Protein AF-A0A3M0J0F2-F1 (afdb_monomer_lite)

Organism: NCBI:txid333673

Sequence (127 aa):
MGRHDWYEEYPTSPSSFVLNGFMYSLMGLYDLKETAGEELGREARRLYERGMASLKAMLPLFDTGSGSVYDLRHFTLGTAPNLARWDYHTTHINQLQLLGSVDEAPVFKEFVKRWKSYLKGGRAKHN

Radius of gyration: 15.08 Å; chains: 1; bounding box: 41×34×41 Å

pLDDT: mean 96.89, std 5.95, range [44.53, 98.88]

Secondary structure (DSSP, 8-state):
--SS----SS--SS----HHHHHHHHHHHHHHHHHSHHHHTHHHHHHHHHHHHHHHHHGGGGB-SSSBBS-SHHHHHS----BPPHHHHHHHHHHHHHHHHH---HHHHHHHHHHHHHTTT--PPP-

InterPro domains:
  IPR010598 D-glucuronyl C5-epimerase, C-terminal [PF06662] (4-117)
  IPR039721 D-glucuronyl C5-epimerase [PTHR13174] (1-127)

Structure (mmCIF, N/CA/C/O backbone):
data_AF-A0A3M0J0F2-F1
#
_entry.id   AF-A0A3M0J0F2-F1
#
loop_
_atom_site.group_PDB
_atom_site.id
_atom_site.type_symbol
_atom_site.label_atom_id
_atom_site.label_alt_id
_atom_site.label_comp_id
_atom_site.label_asym_id
_atom_site.label_entity_id
_atom_site.label_seq_id
_atom_site.pdbx_PDB_ins_code
_atom_site.Cartn_x
_atom_site.Cartn_y
_atom_site.Cartn_z
_atom_site.occupancy
_atom_site.B_iso_or_equiv
_atom_site.auth_seq_id
_atom_site.auth_comp_id
_atom_site.auth_asym_id
_atom_site.auth_atom_id
_atom_site.pdbx_PDB_model_num
ATOM 1 N N . MET A 1 1 ? 12.428 -13.033 8.640 1.00 44.53 1 MET A N 1
ATOM 2 C CA . MET A 1 1 ? 11.111 -12.368 8.533 1.00 44.53 1 MET A CA 1
ATOM 3 C C . MET A 1 1 ? 10.433 -12.486 9.888 1.00 44.53 1 MET A C 1
ATOM 5 O O . MET A 1 1 ? 10.333 -13.596 10.380 1.00 44.53 1 MET A O 1
ATOM 9 N N . GLY A 1 2 ? 10.106 -11.372 10.543 1.00 61.56 2 GLY A N 1
ATOM 10 C CA . GLY A 1 2 ? 9.554 -11.385 11.913 1.00 61.56 2 GLY A CA 1
ATOM 11 C C . GLY A 1 2 ? 9.435 -10.009 12.577 1.00 61.56 2 GLY A C 1
ATOM 12 O O . GLY A 1 2 ? 9.344 -9.928 13.795 1.00 61.56 2 GLY A O 1
ATOM 13 N N . ARG A 1 3 ? 9.508 -8.921 11.795 1.00 86.19 3 ARG A N 1
ATOM 14 C CA . ARG A 1 3 ? 9.528 -7.537 12.305 1.00 86.19 3 ARG A CA 1
ATOM 15 C C . ARG A 1 3 ? 8.342 -6.688 11.831 1.00 86.19 3 ARG A C 1
ATOM 17 O O . ARG A 1 3 ? 8.040 -5.686 12.467 1.00 86.19 3 ARG A O 1
ATOM 24 N N . HIS A 1 4 ? 7.691 -7.084 10.739 1.00 95.31 4 HIS A N 1
ATOM 25 C CA . HIS A 1 4 ? 6.588 -6.358 10.114 1.00 95.31 4 HIS A CA 1
ATOM 26 C C . HIS A 1 4 ? 5.418 -7.318 9.918 1.00 95.31 4 HIS A C 1
ATOM 28 O O . HIS A 1 4 ? 5.603 -8.390 9.338 1.00 95.31 4 HIS A O 1
ATOM 34 N N . ASP A 1 5 ? 4.253 -6.945 10.437 1.00 97.50 5 ASP A N 1
ATOM 35 C CA . ASP A 1 5 ? 3.021 -7.709 10.273 1.00 97.50 5 ASP A CA 1
ATOM 36 C C . ASP A 1 5 ? 2.444 -7.447 8.882 1.00 97.50 5 ASP A C 1
ATOM 38 O O . ASP A 1 5 ? 2.484 -6.320 8.384 1.00 97.50 5 ASP A O 1
ATOM 42 N N . TRP A 1 6 ? 1.870 -8.479 8.270 1.00 98.38 6 TRP A N 1
ATOM 43 C CA . TRP A 1 6 ? 1.269 -8.379 6.947 1.00 98.38 6 TRP A CA 1
ATOM 44 C C . TRP A 1 6 ? -0.042 -9.158 6.885 1.00 98.38 6 TRP A C 1
ATOM 46 O O . TRP A 1 6 ? -0.136 -10.266 7.415 1.00 98.38 6 TRP A O 1
ATOM 56 N N . TYR A 1 7 ? -1.045 -8.581 6.228 1.00 98.38 7 TYR A N 1
ATOM 57 C CA . TYR A 1 7 ? -2.356 -9.193 6.015 1.00 98.38 7 TYR A CA 1
ATOM 58 C C . TYR A 1 7 ? -2.415 -9.677 4.568 1.00 98.38 7 TYR A C 1
ATOM 60 O O . TYR A 1 7 ? -2.504 -8.882 3.634 1.00 98.38 7 TYR A O 1
ATOM 68 N N . GLU A 1 8 ? -2.243 -10.983 4.388 1.00 98.31 8 GLU A N 1
ATOM 69 C CA . GLU A 1 8 ? -2.070 -11.602 3.075 1.00 98.31 8 GLU A CA 1
ATOM 70 C C . GLU A 1 8 ? -3.380 -11.631 2.279 1.00 98.31 8 GLU A C 1
ATOM 72 O O . GLU A 1 8 ? -4.388 -12.148 2.754 1.00 98.31 8 GLU A O 1
ATOM 77 N N . GLU A 1 9 ? -3.335 -11.146 1.034 1.00 98.25 9 GLU A N 1
ATOM 78 C CA . GLU A 1 9 ? -4.402 -11.376 0.046 1.00 98.25 9 GLU A CA 1
ATOM 79 C C . GLU A 1 9 ? -4.517 -12.874 -0.270 1.00 98.25 9 GLU A C 1
ATOM 81 O O . GLU A 1 9 ? -5.609 -13.435 -0.321 1.00 98.25 9 GLU A O 1
ATOM 86 N N . TYR A 1 10 ? -3.361 -13.531 -0.408 1.00 97.44 10 TYR A N 1
ATOM 87 C CA . TYR A 1 10 ? -3.241 -14.971 -0.588 1.00 97.44 10 TYR A CA 1
ATOM 88 C C . TYR A 1 10 ? -2.335 -15.522 0.520 1.00 97.44 10 TYR A C 1
ATOM 90 O O . TYR A 1 10 ? -1.123 -15.294 0.469 1.00 97.44 10 TYR A O 1
ATOM 98 N N . PRO A 1 11 ? -2.874 -16.237 1.528 1.00 96.38 11 PRO A N 1
ATOM 99 C CA . PRO A 1 11 ? -2.092 -16.779 2.642 1.00 96.38 11 PRO A CA 1
ATOM 100 C C . PRO A 1 11 ? -1.274 -18.010 2.205 1.00 96.38 11 PRO A C 1
ATOM 102 O O . PRO A 1 11 ? -1.518 -19.137 2.633 1.00 96.38 11 PRO A O 1
ATOM 105 N N . THR A 1 12 ? -0.321 -17.806 1.293 1.00 95.94 12 THR A N 1
ATOM 106 C CA . THR A 1 12 ? 0.525 -18.849 0.702 1.00 95.94 12 THR A CA 1
ATOM 107 C C . THR A 1 12 ? 1.670 -19.261 1.625 1.00 95.94 12 THR A C 1
ATOM 109 O O . THR A 1 12 ? 2.023 -18.569 2.578 1.00 95.94 12 THR A O 1
ATOM 112 N N . SER A 1 13 ? 2.297 -20.397 1.314 1.00 94.50 13 SER A N 1
ATOM 113 C CA . SER A 1 13 ? 3.540 -20.849 1.945 1.00 94.50 13 SER A CA 1
AT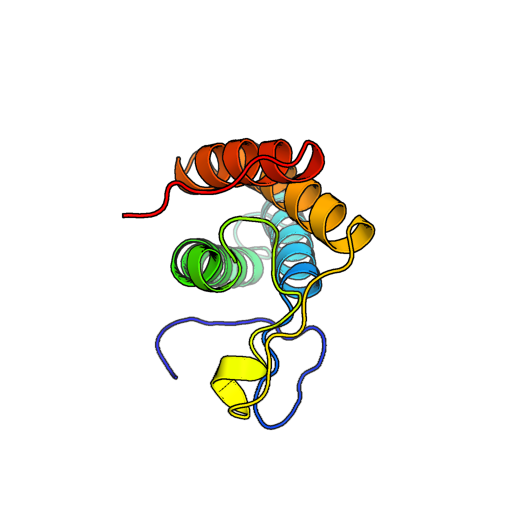OM 114 C C . SER A 1 13 ? 4.604 -21.116 0.869 1.00 94.50 13 SER A C 1
ATOM 116 O O . SER A 1 13 ? 4.420 -22.044 0.081 1.00 94.50 13 SER A O 1
ATOM 118 N N . PRO A 1 14 ? 5.702 -20.333 0.809 1.00 94.38 14 PRO A N 1
ATOM 119 C CA . PRO A 1 14 ? 6.002 -19.164 1.645 1.00 94.38 14 PRO A CA 1
ATOM 120 C C . PRO A 1 14 ? 5.078 -17.965 1.354 1.00 94.38 14 PRO A C 1
ATOM 122 O O . PRO A 1 14 ? 4.371 -17.940 0.345 1.00 94.38 14 PRO A O 1
ATOM 125 N N . SER A 1 15 ? 5.096 -16.977 2.253 1.00 95.50 15 SER A N 1
ATOM 126 C CA . SER A 1 15 ? 4.340 -15.721 2.149 1.00 95.50 15 SER A CA 1
ATOM 127 C C . SER A 1 15 ? 4.557 -15.001 0.813 1.00 95.50 15 SER A C 1
ATOM 129 O O . SER A 1 15 ? 5.659 -15.025 0.254 1.00 95.50 15 SER A O 1
ATOM 131 N N . SER A 1 16 ? 3.503 -14.357 0.308 1.00 95.75 16 SER A N 1
ATOM 132 C CA . SER A 1 16 ? 3.496 -13.709 -1.011 1.00 95.75 16 SER A CA 1
ATOM 133 C C . SER A 1 16 ? 3.699 -12.197 -0.925 1.00 95.75 16 SER A C 1
ATOM 135 O O . SER A 1 16 ? 4.406 -11.627 -1.760 1.00 95.75 16 SER A O 1
ATOM 137 N N . PHE A 1 17 ? 3.151 -11.560 0.114 1.00 98.06 17 PHE A N 1
ATOM 138 C CA . PHE A 1 17 ? 3.199 -10.117 0.340 1.00 98.06 17 PHE A CA 1
ATOM 139 C C . PHE A 1 17 ? 2.616 -9.293 -0.818 1.00 98.06 17 PHE A C 1
ATOM 141 O O . PHE A 1 17 ? 3.246 -8.348 -1.298 1.00 98.06 17 PHE A O 1
ATOM 148 N N . VAL A 1 18 ? 1.417 -9.644 -1.294 1.00 98.75 18 VAL A N 1
ATOM 149 C CA . VAL A 1 18 ? 0.730 -8.844 -2.324 1.00 98.75 18 VAL A CA 1
ATOM 150 C C . VAL A 1 18 ? 0.368 -7.457 -1.780 1.00 98.75 18 VAL A C 1
ATOM 152 O O . VAL A 1 18 ? -0.305 -7.338 -0.754 1.00 98.75 18 VAL A O 1
ATOM 155 N N . LEU A 1 19 ? 0.799 -6.399 -2.479 1.00 98.81 19 LEU A N 1
ATOM 156 C CA . LEU A 1 19 ? 0.691 -5.017 -1.995 1.00 98.81 19 LEU A CA 1
ATOM 157 C C . LEU A 1 19 ? -0.743 -4.478 -2.001 1.00 98.81 19 LEU A C 1
ATOM 159 O O . LEU A 1 19 ? -1.189 -3.875 -1.024 1.00 98.81 19 LEU A O 1
ATOM 163 N N . ASN A 1 20 ? -1.451 -4.665 -3.115 1.00 98.81 20 ASN A N 1
ATOM 164 C CA . ASN A 1 20 ? -2.768 -4.063 -3.311 1.00 98.81 20 ASN A CA 1
ATOM 165 C C . ASN A 1 20 ? -3.808 -4.600 -2.303 1.00 98.81 20 ASN A C 1
ATOM 167 O O . ASN A 1 20 ? -4.500 -3.800 -1.672 1.00 98.81 20 ASN A O 1
ATOM 171 N N . GLY A 1 21 ? -3.872 -5.921 -2.086 1.00 98.75 21 GLY A N 1
ATOM 172 C CA . GLY A 1 21 ? -4.776 -6.525 -1.109 1.00 98.75 21 GLY A CA 1
ATOM 173 C C . GLY A 1 21 ? -4.438 -6.132 0.326 1.00 98.75 21 GLY A C 1
ATOM 174 O O . GLY A 1 21 ? -5.342 -5.840 1.110 1.00 98.75 21 GLY A O 1
ATOM 175 N N . PHE A 1 22 ? -3.148 -5.998 0.654 1.00 98.88 22 PHE A N 1
ATOM 176 C CA . PHE A 1 22 ? -2.738 -5.488 1.960 1.00 98.88 22 PHE A CA 1
ATOM 177 C C . PHE A 1 22 ? -3.264 -4.071 2.202 1.00 98.88 22 PHE A C 1
ATOM 179 O O . PHE A 1 22 ? -3.901 -3.829 3.223 1.00 98.88 22 PHE A O 1
ATOM 186 N N . MET A 1 23 ? -3.101 -3.146 1.251 1.00 98.88 23 MET A N 1
ATOM 187 C CA . MET A 1 23 ? -3.632 -1.786 1.403 1.00 98.88 23 MET A CA 1
ATOM 188 C C . MET A 1 23 ? -5.164 -1.751 1.506 1.00 98.88 23 MET A C 1
ATOM 190 O O . MET A 1 23 ? -5.684 -0.984 2.314 1.00 98.88 23 MET A O 1
ATOM 194 N N . TYR A 1 24 ? -5.891 -2.604 0.774 1.00 98.88 24 TYR A N 1
ATOM 195 C CA . TYR A 1 24 ? -7.344 -2.726 0.952 1.00 98.88 24 TYR A CA 1
ATOM 196 C C . TYR A 1 24 ? -7.729 -3.215 2.352 1.00 98.88 24 TYR A C 1
ATOM 198 O O . TYR A 1 24 ? -8.663 -2.680 2.948 1.00 98.88 24 TYR A O 1
ATOM 206 N N . SER A 1 25 ? -6.992 -4.175 2.917 1.00 98.88 25 SER A N 1
ATOM 207 C CA . SER A 1 25 ? -7.242 -4.630 4.290 1.00 98.88 25 SER A CA 1
ATOM 208 C C . SER A 1 25 ? -7.057 -3.501 5.315 1.00 98.88 25 SER A C 1
ATOM 210 O O . SER A 1 25 ? -7.850 -3.383 6.248 1.00 98.88 25 SER A O 1
ATOM 212 N N . LEU A 1 26 ? -6.074 -2.613 5.107 1.00 98.88 26 LEU A N 1
ATOM 213 C CA . LEU A 1 26 ? -5.858 -1.447 5.968 1.00 98.88 26 LEU A CA 1
ATOM 214 C C . LEU A 1 26 ? -7.001 -0.439 5.858 1.00 98.88 26 LEU A C 1
ATOM 216 O O . LEU A 1 26 ? -7.400 0.117 6.875 1.00 98.88 26 LEU A O 1
ATOM 220 N N . MET A 1 27 ? -7.556 -0.231 4.663 1.00 98.75 27 MET A N 1
ATOM 221 C CA . MET A 1 27 ? -8.731 0.632 4.484 1.00 98.75 27 MET A CA 1
ATOM 222 C C . MET A 1 27 ? -9.942 0.085 5.242 1.00 98.75 27 MET A C 1
ATOM 224 O O . MET A 1 27 ? -10.569 0.823 5.991 1.00 98.75 27 MET A O 1
ATOM 228 N N . GLY A 1 28 ? -10.213 -1.221 5.151 1.00 98.75 28 GLY A N 1
ATOM 229 C CA . GLY A 1 28 ? -11.296 -1.837 5.923 1.00 98.75 28 GLY A CA 1
ATOM 230 C C . GLY A 1 28 ? -11.092 -1.722 7.441 1.00 98.75 28 GLY A C 1
ATOM 231 O O . GLY A 1 28 ? -12.034 -1.440 8.180 1.00 98.75 28 GLY A O 1
ATOM 232 N N . LEU A 1 29 ? -9.852 -1.886 7.919 1.00 98.81 29 LEU A N 1
ATOM 233 C CA . LEU A 1 29 ? -9.514 -1.679 9.332 1.00 98.81 29 LEU A CA 1
ATOM 234 C C . LEU A 1 29 ? -9.661 -0.211 9.757 1.00 98.81 29 LEU A C 1
ATOM 236 O O . LEU A 1 29 ? -10.073 0.050 10.887 1.00 98.81 29 LEU A O 1
ATOM 240 N N . TYR A 1 30 ? -9.340 0.736 8.872 1.00 98.69 30 TYR A N 1
ATOM 241 C CA . TYR A 1 30 ? -9.563 2.162 9.101 1.00 98.69 30 TYR A CA 1
ATOM 242 C C . TYR A 1 30 ? -11.056 2.468 9.244 1.00 98.69 30 TYR A C 1
ATOM 244 O O . TYR A 1 30 ? -11.466 3.029 10.256 1.00 98.69 30 TYR A O 1
ATOM 252 N N . ASP A 1 31 ? -11.885 2.023 8.302 1.00 98.75 31 ASP A N 1
ATOM 253 C CA . ASP A 1 31 ? -13.330 2.258 8.358 1.00 98.75 31 ASP A CA 1
ATOM 254 C C . ASP A 1 31 ? -13.933 1.695 9.654 1.00 98.75 31 ASP A C 1
ATOM 256 O O . ASP A 1 31 ? -14.705 2.366 10.346 1.00 98.75 31 ASP A O 1
ATOM 260 N N . LEU A 1 32 ? -13.521 0.483 10.041 1.00 98.75 32 LEU A N 1
ATOM 261 C CA . LEU A 1 32 ? -13.992 -0.157 11.265 1.00 98.75 32 LEU A CA 1
ATOM 262 C C . LEU A 1 32 ? -13.523 0.576 12.530 1.00 98.75 32 LEU A C 1
ATOM 264 O O . LEU A 1 32 ? -14.332 0.784 13.435 1.00 98.75 32 LEU A O 1
ATOM 268 N N . LYS A 1 33 ? -12.246 0.983 12.615 1.00 98.00 33 LYS A N 1
ATOM 269 C CA . LYS A 1 33 ? -11.721 1.665 13.814 1.00 98.00 33 LYS A CA 1
ATOM 270 C C . LYS A 1 33 ? -12.348 3.046 14.020 1.00 98.00 33 LYS A C 1
ATOM 272 O O . LYS A 1 33 ? -12.467 3.473 15.166 1.00 98.00 33 LYS A O 1
ATOM 277 N N . GLU A 1 34 ? -12.714 3.731 12.936 1.00 98.06 34 GLU A N 1
ATOM 278 C CA . GLU A 1 34 ? -13.364 5.046 12.987 1.00 98.06 34 GLU A CA 1
ATOM 279 C C . GLU A 1 34 ? -14.864 4.933 13.296 1.00 98.06 34 GLU A C 1
ATOM 281 O O . GLU A 1 34 ? -15.420 5.793 13.972 1.00 98.06 34 GLU A O 1
ATOM 286 N N . THR A 1 35 ? -15.522 3.852 12.862 1.00 98.44 35 THR A N 1
ATOM 287 C CA . THR A 1 35 ? -16.980 3.694 13.012 1.00 98.44 35 THR A CA 1
ATOM 288 C C . THR A 1 35 ? -17.387 3.026 14.327 1.00 98.44 35 THR A C 1
ATOM 290 O O . THR A 1 35 ? -18.410 3.376 14.913 1.00 98.44 35 THR A O 1
ATOM 293 N N . ALA A 1 36 ? -16.612 2.055 14.815 1.00 97.81 36 ALA A N 1
ATOM 294 C CA . ALA A 1 36 ? -17.005 1.214 15.951 1.00 97.81 36 ALA A CA 1
ATOM 295 C C . ALA A 1 36 ? -16.803 1.869 17.335 1.00 97.81 36 ALA A C 1
ATOM 297 O O . ALA A 1 36 ? -17.156 1.277 18.355 1.00 97.81 36 ALA A O 1
ATOM 298 N N . GLY A 1 37 ? -16.235 3.077 17.398 1.00 94.62 37 GLY A N 1
ATOM 299 C CA . GLY A 1 37 ? -15.877 3.735 18.656 1.00 94.62 37 GLY A CA 1
ATOM 300 C C . GLY A 1 37 ? -14.682 3.078 19.362 1.00 94.62 37 GLY A C 1
ATOM 301 O O . GLY A 1 37 ? -14.108 2.095 18.894 1.00 94.62 37 GLY A O 1
ATOM 302 N N . GLU A 1 38 ? -14.266 3.637 20.500 1.00 93.62 38 GLU A N 1
ATOM 303 C CA . GLU A 1 38 ? -12.986 3.265 21.124 1.00 93.62 38 GLU A CA 1
ATOM 304 C C . GLU A 1 38 ? -12.940 1.840 21.688 1.00 93.62 38 GLU A C 1
ATOM 306 O O . GLU A 1 38 ? -11.894 1.191 21.643 1.00 93.62 38 GLU A O 1
ATOM 311 N N . GLU A 1 39 ? -14.055 1.345 22.229 1.00 96.25 39 GLU A N 1
ATOM 312 C CA . GLU A 1 39 ? -14.099 0.030 22.867 1.00 96.25 39 GLU A CA 1
ATOM 313 C C . GLU A 1 39 ? -14.182 -1.099 21.835 1.00 96.25 39 GLU A C 1
ATOM 315 O O . GLU A 1 39 ? -13.292 -1.950 21.790 1.00 96.25 39 GLU A O 1
ATOM 320 N N . LEU A 1 40 ? -15.198 -1.072 20.965 1.00 97.69 40 LEU A N 1
ATOM 321 C CA . LEU A 1 40 ? -15.410 -2.111 19.951 1.00 97.69 40 LEU A CA 1
ATOM 322 C C . LEU A 1 40 ? -14.383 -2.021 18.810 1.00 97.69 40 LEU A C 1
ATOM 324 O O . LEU A 1 40 ? -13.984 -3.043 18.256 1.00 97.69 40 LEU A O 1
ATOM 328 N N . GLY A 1 41 ? -13.907 -0.815 18.484 1.00 98.25 41 GLY A N 1
ATOM 329 C CA . GLY A 1 41 ? -12.907 -0.574 17.440 1.00 98.25 41 GLY A CA 1
ATOM 330 C C . GLY A 1 41 ? -11.457 -0.810 17.871 1.00 98.25 41 GLY A C 1
ATOM 331 O O . GLY A 1 41 ? -10.549 -0.664 17.050 1.00 98.25 41 GLY A O 1
ATOM 332 N N . ARG A 1 42 ? -11.202 -1.175 19.137 1.00 98.38 42 ARG A N 1
ATOM 333 C CA . ARG A 1 42 ? -9.843 -1.293 19.697 1.00 98.38 42 ARG A CA 1
ATOM 334 C C . ARG A 1 42 ? -8.948 -2.242 18.904 1.00 98.38 42 ARG A C 1
ATOM 336 O O . ARG A 1 42 ? -7.796 -1.914 18.626 1.00 98.38 42 ARG A O 1
ATOM 343 N N . GLU A 1 43 ? -9.467 -3.411 18.539 1.00 98.62 43 GLU A N 1
ATOM 344 C CA . GLU A 1 43 ? -8.682 -4.405 17.803 1.00 98.62 43 GLU A CA 1
ATOM 345 C C . GLU A 1 43 ? -8.409 -3.951 16.363 1.00 98.62 43 GLU A C 1
ATOM 347 O O . GLU A 1 43 ? -7.280 -4.062 15.884 1.00 98.62 43 GLU A O 1
ATOM 352 N N . ALA A 1 44 ? -9.403 -3.344 15.705 1.00 98.69 44 ALA A N 1
ATOM 353 C CA . ALA A 1 44 ? -9.234 -2.761 14.377 1.00 98.69 44 ALA A CA 1
ATOM 354 C C . ALA A 1 44 ? -8.166 -1.658 14.381 1.00 98.69 44 ALA A C 1
ATOM 356 O O . ALA A 1 44 ? -7.296 -1.638 13.511 1.00 98.69 44 ALA A O 1
ATOM 357 N N . ARG A 1 45 ? -8.168 -0.795 15.408 1.00 98.69 45 ARG A N 1
ATOM 358 C CA . ARG A 1 45 ? -7.141 0.235 15.622 1.00 98.69 45 ARG A CA 1
ATOM 359 C C . ARG A 1 45 ? -5.749 -0.382 15.762 1.00 98.69 45 ARG A C 1
ATOM 361 O O . ARG A 1 45 ? -4.835 0.025 15.050 1.00 98.69 45 ARG A O 1
ATOM 368 N N . ARG A 1 46 ? -5.599 -1.399 16.617 1.00 98.62 46 ARG A N 1
ATOM 369 C CA . ARG A 1 46 ? -4.319 -2.088 16.854 1.00 98.62 46 ARG A CA 1
ATOM 370 C C . ARG A 1 46 ? -3.754 -2.712 15.577 1.00 98.62 46 ARG A C 1
ATOM 372 O O . ARG A 1 46 ? -2.559 -2.586 15.307 1.00 98.62 46 ARG A O 1
ATOM 379 N N . LEU A 1 47 ? -4.596 -3.399 14.805 1.00 98.81 47 LEU A N 1
ATOM 380 C CA . LEU A 1 47 ? -4.200 -4.002 13.533 1.00 98.81 47 LEU A CA 1
ATOM 381 C C . LEU A 1 47 ? -3.846 -2.917 12.511 1.00 98.81 47 LEU A C 1
ATOM 383 O O . LEU A 1 47 ? -2.757 -2.939 11.944 1.00 98.81 47 LEU A O 1
ATOM 387 N N . TYR A 1 48 ? -4.695 -1.903 12.348 1.00 98.75 48 TYR A N 1
ATOM 388 C CA . TYR A 1 48 ? -4.429 -0.790 11.441 1.00 98.75 48 TYR A CA 1
ATOM 389 C C . TYR A 1 48 ? -3.074 -0.126 11.716 1.00 98.75 48 TYR A C 1
ATOM 391 O O . TYR A 1 48 ? -2.277 0.050 10.800 1.00 98.75 48 TYR A O 1
ATOM 399 N N . GLU A 1 49 ? -2.770 0.196 12.975 1.00 98.44 49 GLU A N 1
ATOM 400 C CA . GLU A 1 49 ? -1.516 0.856 13.355 1.00 98.44 49 GLU A CA 1
ATOM 401 C C . GLU A 1 49 ? -0.283 -0.006 13.040 1.00 98.44 49 GLU A C 1
ATOM 403 O O . GLU A 1 49 ? 0.695 0.486 12.464 1.00 98.44 49 GLU A O 1
ATOM 408 N N . ARG A 1 50 ? -0.332 -1.310 13.348 1.00 98.50 50 ARG A N 1
ATOM 409 C CA . ARG A 1 50 ? 0.756 -2.255 13.037 1.00 98.50 50 ARG A CA 1
ATOM 410 C C . ARG A 1 50 ? 0.922 -2.461 11.532 1.00 98.50 50 ARG A C 1
ATOM 412 O O . ARG A 1 50 ? 2.050 -2.504 11.031 1.00 98.50 50 ARG A O 1
ATOM 419 N N . GLY A 1 51 ? -0.189 -2.551 10.811 1.00 98.62 51 GLY A N 1
ATOM 420 C CA . GLY A 1 51 ? -0.212 -2.679 9.363 1.00 98.62 51 GLY A CA 1
ATOM 421 C C . GLY A 1 51 ? 0.330 -1.433 8.660 1.00 98.62 51 GLY A C 1
ATOM 422 O O . GLY A 1 51 ? 1.204 -1.545 7.805 1.00 98.62 51 GLY A O 1
ATOM 423 N N . MET A 1 52 ? -0.076 -0.234 9.084 1.00 98.62 52 MET A N 1
ATOM 424 C CA . MET A 1 52 ? 0.441 1.034 8.557 1.00 98.62 52 MET A CA 1
ATOM 425 C C . MET A 1 52 ? 1.935 1.210 8.827 1.00 98.62 52 MET A C 1
ATOM 427 O O . MET A 1 52 ? 2.670 1.668 7.950 1.00 98.62 52 MET A O 1
ATOM 431 N N . ALA A 1 53 ? 2.419 0.834 10.014 1.00 98.44 53 ALA A N 1
ATOM 432 C CA . ALA A 1 53 ? 3.852 0.833 10.304 1.00 98.44 53 ALA A CA 1
ATOM 433 C C . ALA A 1 53 ? 4.625 -0.105 9.357 1.00 98.44 53 ALA A C 1
ATOM 435 O O . ALA A 1 53 ? 5.693 0.254 8.858 1.00 98.44 53 ALA A O 1
ATOM 436 N N . SER A 1 54 ? 4.058 -1.276 9.064 1.00 98.56 54 SER A N 1
ATOM 437 C CA . SER A 1 54 ? 4.638 -2.259 8.143 1.00 98.56 54 SER A CA 1
ATOM 438 C C . SER A 1 54 ? 4.617 -1.772 6.694 1.00 98.56 54 SER A C 1
ATOM 440 O O . SER A 1 54 ? 5.649 -1.834 6.028 1.00 98.56 54 SER A O 1
ATOM 442 N N . LEU A 1 55 ? 3.506 -1.183 6.236 1.00 98.69 55 LEU A N 1
ATOM 443 C CA . LEU A 1 55 ? 3.399 -0.569 4.911 1.00 98.69 55 LEU A CA 1
ATOM 444 C C . LEU A 1 55 ? 4.491 0.482 4.714 1.00 98.69 55 LEU A C 1
ATOM 446 O O . LEU A 1 55 ? 5.247 0.401 3.753 1.00 98.69 55 LEU A O 1
ATOM 450 N N . LYS A 1 56 ? 4.622 1.432 5.648 1.00 98.56 56 LYS A N 1
ATOM 451 C CA . LYS A 1 56 ? 5.608 2.521 5.564 1.00 98.56 56 LYS A CA 1
ATOM 452 C C . LYS A 1 56 ? 7.047 2.001 5.482 1.00 98.56 56 LYS A C 1
ATOM 454 O O . LYS A 1 56 ? 7.844 2.540 4.718 1.00 98.56 56 LYS A O 1
ATOM 459 N N . ALA A 1 57 ? 7.370 0.949 6.232 1.00 98.25 57 ALA A N 1
ATOM 460 C CA . ALA A 1 57 ? 8.700 0.345 6.226 1.00 98.25 57 ALA A CA 1
ATOM 461 C C . ALA A 1 57 ? 8.988 -0.473 4.956 1.00 98.25 57 ALA A C 1
ATOM 463 O O . ALA A 1 57 ? 10.117 -0.472 4.467 1.00 98.25 57 ALA A O 1
ATOM 464 N N . MET A 1 58 ? 7.984 -1.176 4.426 1.00 98.19 58 MET A N 1
ATOM 465 C CA . MET A 1 58 ? 8.157 -2.122 3.320 1.00 98.19 58 MET A CA 1
ATOM 466 C C . MET A 1 58 ? 7.891 -1.515 1.942 1.00 98.19 58 MET A C 1
ATOM 468 O O . MET A 1 58 ? 8.323 -2.092 0.949 1.00 98.19 58 MET A O 1
ATOM 472 N N . LEU A 1 59 ? 7.243 -0.348 1.854 1.00 98.25 59 LEU A N 1
ATOM 473 C CA . LEU A 1 59 ? 6.897 0.300 0.585 1.00 98.25 59 LEU A CA 1
ATOM 474 C C . LEU A 1 59 ? 8.074 0.450 -0.402 1.00 98.25 59 LEU A C 1
ATOM 476 O O . LEU A 1 59 ? 7.861 0.200 -1.590 1.00 98.25 59 LEU A O 1
ATOM 480 N N . PRO A 1 60 ? 9.315 0.780 0.027 1.00 98.31 60 PRO A N 1
ATOM 481 C CA . PRO A 1 60 ? 10.462 0.833 -0.882 1.00 98.31 60 PRO A CA 1
ATOM 482 C C . PRO A 1 60 ? 10.767 -0.487 -1.598 1.00 98.31 60 PRO A C 1
ATOM 484 O O . PRO A 1 60 ? 11.252 -0.453 -2.722 1.00 98.31 60 PRO A O 1
ATOM 487 N N . LEU A 1 61 ? 10.456 -1.638 -0.991 1.00 98.19 61 LEU A N 1
ATOM 488 C CA . LEU A 1 61 ? 10.687 -2.955 -1.599 1.00 98.19 61 LEU A CA 1
ATOM 489 C C . LEU A 1 61 ? 9.805 -3.192 -2.829 1.00 98.19 61 LEU A C 1
ATOM 491 O O . LEU A 1 61 ? 10.107 -4.060 -3.644 1.00 98.19 61 LEU A O 1
ATOM 495 N N . PHE A 1 62 ? 8.721 -2.424 -2.959 1.00 98.62 62 PHE A N 1
ATOM 496 C CA . PHE A 1 62 ? 7.798 -2.522 -4.079 1.00 98.62 62 PHE A CA 1
ATOM 497 C C . PHE A 1 62 ? 8.139 -1.579 -5.238 1.00 98.62 62 PHE A C 1
ATOM 499 O O . PHE A 1 62 ? 7.480 -1.637 -6.273 1.00 98.62 62 PHE A O 1
ATOM 506 N N . ASP A 1 63 ? 9.139 -0.709 -5.088 1.00 98.62 63 ASP A N 1
ATOM 507 C CA . ASP A 1 63 ? 9.524 0.294 -6.080 1.00 98.62 63 ASP A CA 1
ATOM 508 C C . ASP A 1 63 ? 10.694 -0.202 -6.941 1.00 98.62 63 ASP A C 1
ATOM 510 O O . ASP A 1 63 ? 11.767 -0.516 -6.431 1.00 98.62 63 ASP A O 1
ATOM 514 N N . THR A 1 64 ? 10.508 -0.254 -8.261 1.00 98.12 64 THR A N 1
ATOM 515 C CA . THR A 1 64 ? 11.561 -0.688 -9.202 1.00 98.12 64 THR A CA 1
ATOM 516 C C . THR A 1 64 ? 12.369 0.471 -9.783 1.00 98.12 64 THR A C 1
ATOM 518 O O . THR A 1 64 ? 13.206 0.276 -10.664 1.00 98.12 64 THR A O 1
ATOM 521 N N . GLY A 1 65 ? 12.074 1.706 -9.378 1.00 98.38 65 GLY A N 1
ATOM 522 C CA . GLY A 1 65 ? 12.623 2.919 -9.970 1.00 98.38 65 GLY A CA 1
ATOM 523 C C . GLY A 1 65 ? 11.968 3.322 -11.294 1.00 98.38 65 GLY A C 1
ATOM 524 O O . GLY A 1 65 ? 12.306 4.371 -11.834 1.00 98.38 65 GLY A O 1
ATOM 525 N N . SER A 1 66 ? 11.044 2.529 -11.844 1.00 98.19 66 SER A N 1
ATOM 526 C CA . SER A 1 66 ? 10.305 2.863 -13.080 1.00 98.19 66 SER A CA 1
ATOM 527 C C . SER A 1 66 ? 8.894 2.266 -13.146 1.00 98.19 66 SER A C 1
ATOM 529 O O . SER A 1 66 ? 8.265 2.246 -14.200 1.00 98.19 66 SER A O 1
ATOM 531 N N . GLY A 1 67 ? 8.402 1.772 -12.014 1.00 98.56 67 GLY A N 1
ATOM 532 C CA . GLY A 1 67 ? 7.118 1.109 -11.839 1.00 98.56 67 GLY A CA 1
ATOM 533 C C . GLY A 1 67 ? 7.045 0.518 -10.432 1.00 98.56 67 GLY A C 1
ATOM 534 O O . GLY A 1 67 ? 7.847 0.867 -9.563 1.00 98.56 67 GLY A O 1
ATOM 535 N N . SER A 1 68 ? 6.110 -0.403 -10.215 1.00 98.81 68 SER A N 1
ATOM 536 C CA . SER A 1 68 ? 6.028 -1.176 -8.973 1.00 98.81 68 SER A CA 1
ATOM 537 C C . SER A 1 68 ? 5.993 -2.678 -9.244 1.00 98.81 68 SER A C 1
ATOM 539 O O . SER A 1 68 ? 5.539 -3.107 -10.304 1.00 98.81 68 SER A O 1
ATOM 541 N N . VAL A 1 69 ? 6.409 -3.487 -8.276 1.00 98.62 69 VAL A N 1
ATOM 542 C CA . VAL A 1 69 ? 6.124 -4.933 -8.257 1.00 98.62 69 VAL A CA 1
ATOM 543 C C . VAL A 1 69 ? 4.776 -5.195 -7.588 1.00 98.62 69 VAL A C 1
ATOM 545 O O . VAL A 1 69 ? 4.311 -4.406 -6.769 1.00 98.62 69 VAL A O 1
ATOM 548 N N . TYR A 1 70 ? 4.119 -6.278 -7.990 1.00 98.69 70 TYR A N 1
ATOM 549 C CA . TYR A 1 70 ? 2.814 -6.684 -7.469 1.00 98.69 70 TYR A CA 1
ATOM 550 C C . TYR A 1 70 ? 2.929 -7.337 -6.083 1.00 98.69 70 TYR A C 1
ATOM 552 O O . TYR A 1 70 ? 2.091 -7.120 -5.208 1.00 98.69 70 TYR A O 1
ATOM 560 N N . ASP A 1 71 ? 3.993 -8.115 -5.889 1.00 98.44 71 ASP A N 1
ATOM 561 C CA . ASP A 1 71 ? 4.255 -8.906 -4.692 1.00 98.44 71 ASP A CA 1
ATOM 562 C C . ASP A 1 71 ? 5.769 -9.075 -4.453 1.00 98.44 71 ASP A C 1
ATOM 564 O O . ASP A 1 71 ? 6.596 -8.692 -5.292 1.00 98.44 71 ASP A O 1
ATOM 568 N N . LEU A 1 72 ? 6.147 -9.660 -3.311 1.00 98.06 72 LEU A N 1
ATOM 569 C CA . LEU A 1 72 ? 7.551 -9.889 -2.945 1.00 98.06 72 LEU A CA 1
ATOM 570 C C . LEU A 1 72 ? 8.020 -11.325 -3.219 1.00 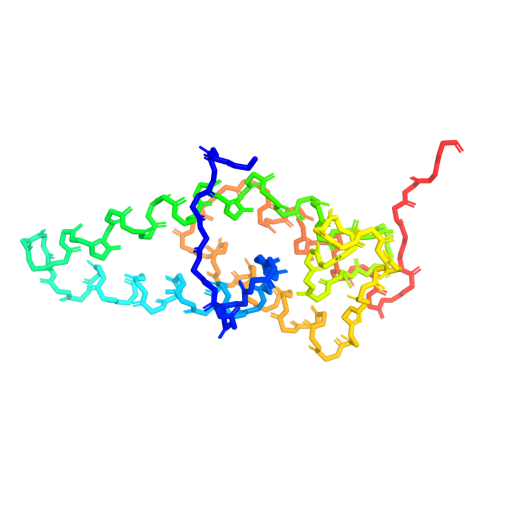98.06 72 LEU A C 1
ATOM 572 O O . LEU A 1 72 ? 8.991 -11.779 -2.610 1.00 98.06 72 LEU A O 1
ATOM 576 N N . ARG A 1 73 ? 7.406 -12.047 -4.171 1.00 96.00 73 ARG A N 1
ATOM 577 C CA . ARG A 1 73 ? 7.794 -13.441 -4.474 1.00 96.00 73 ARG A CA 1
ATOM 578 C C . ARG A 1 73 ? 9.242 -13.600 -4.931 1.00 96.00 73 ARG A C 1
ATOM 580 O O . ARG A 1 73 ? 9.840 -14.657 -4.776 1.00 96.00 73 ARG A O 1
ATOM 587 N N . HIS A 1 74 ? 9.825 -12.546 -5.488 1.00 95.50 74 HIS A N 1
ATOM 588 C CA . HIS A 1 74 ? 11.232 -12.521 -5.872 1.00 95.50 74 HIS A CA 1
ATOM 589 C C . HIS A 1 74 ? 12.170 -12.554 -4.658 1.00 95.50 74 HIS A C 1
ATOM 591 O O . HIS A 1 74 ? 13.229 -13.168 -4.734 1.00 95.50 74 HIS A O 1
ATOM 597 N N . PHE A 1 75 ? 11.756 -11.990 -3.517 1.00 93.56 75 PHE A N 1
ATOM 598 C CA . PHE A 1 75 ? 12.480 -12.117 -2.251 1.00 93.56 75 PHE A CA 1
ATOM 599 C C . PHE A 1 75 ? 12.229 -13.461 -1.565 1.00 93.56 75 PHE A C 1
ATOM 601 O O . PHE A 1 75 ? 13.146 -14.012 -0.963 1.00 93.56 75 PHE A O 1
ATOM 608 N N . THR A 1 76 ? 11.002 -13.989 -1.621 1.00 93.31 76 THR A N 1
ATOM 609 C CA . THR A 1 76 ? 10.638 -15.204 -0.868 1.00 93.31 76 THR A CA 1
ATOM 610 C C . THR A 1 76 ? 10.990 -16.497 -1.600 1.00 93.31 76 THR A C 1
ATOM 612 O O . THR A 1 76 ? 11.314 -17.485 -0.949 1.00 93.31 76 THR A O 1
ATOM 615 N N . LEU A 1 77 ? 10.967 -16.491 -2.935 1.00 93.69 77 LEU A N 1
ATOM 616 C CA . LEU A 1 77 ? 11.249 -17.655 -3.783 1.00 93.69 77 LEU A CA 1
ATOM 617 C C . LEU A 1 77 ? 12.567 -17.546 -4.565 1.00 93.69 77 LEU A C 1
ATOM 619 O O . LEU A 1 77 ? 12.937 -18.500 -5.242 1.00 93.69 77 LEU A O 1
ATOM 623 N N . GLY A 1 78 ? 13.255 -16.399 -4.535 1.00 93.50 78 GLY A N 1
ATOM 624 C CA . GLY A 1 78 ? 14.475 -16.186 -5.327 1.00 93.50 78 GLY A CA 1
ATOM 625 C C . GLY A 1 78 ? 14.230 -16.175 -6.842 1.00 93.50 78 GLY A C 1
ATOM 626 O O . GLY A 1 78 ? 15.088 -16.584 -7.619 1.00 93.50 78 GLY A O 1
ATOM 627 N N . THR A 1 79 ? 13.037 -15.751 -7.263 1.00 94.62 79 THR A N 1
ATOM 628 C CA . THR A 1 79 ? 12.619 -15.694 -8.675 1.00 94.62 79 THR A CA 1
ATOM 629 C C . THR A 1 79 ? 12.692 -14.269 -9.231 1.00 94.62 79 THR A C 1
ATOM 631 O O . THR A 1 79 ? 12.994 -13.323 -8.507 1.00 94.62 79 THR A O 1
ATOM 634 N N . ALA A 1 80 ? 12.423 -14.092 -10.528 1.00 96.31 80 ALA A N 1
ATOM 635 C CA . ALA A 1 80 ? 12.324 -12.760 -11.122 1.00 96.31 80 ALA A CA 1
ATOM 636 C C . ALA A 1 80 ? 11.165 -11.943 -10.497 1.00 96.31 80 ALA A C 1
ATOM 638 O O . ALA A 1 80 ? 10.135 -12.524 -10.140 1.00 96.31 80 ALA A O 1
ATOM 639 N N . PRO A 1 81 ? 11.285 -10.603 -10.385 1.00 97.00 81 PRO A N 1
ATOM 640 C CA . PRO A 1 81 ? 10.218 -9.754 -9.857 1.00 97.00 81 PRO A CA 1
ATOM 641 C C . PRO A 1 81 ? 8.915 -9.885 -10.646 1.00 97.00 81 PRO A C 1
ATOM 643 O O . PRO A 1 81 ? 8.895 -9.746 -11.869 1.00 97.00 81 PRO A O 1
ATOM 646 N N . ASN A 1 82 ? 7.809 -10.093 -9.931 1.00 97.62 82 ASN A N 1
ATOM 647 C CA . ASN A 1 82 ? 6.474 -10.042 -10.511 1.00 97.62 82 ASN A CA 1
ATOM 648 C C . ASN A 1 82 ? 6.060 -8.574 -10.686 1.00 97.62 82 ASN A C 1
ATOM 650 O O . ASN A 1 82 ? 5.561 -7.947 -9.749 1.00 97.62 82 ASN A O 1
ATOM 654 N N . LEU A 1 83 ? 6.341 -7.994 -11.854 1.00 98.12 83 LEU A N 1
ATOM 655 C CA . LEU A 1 83 ? 6.021 -6.594 -12.138 1.00 98.12 83 LEU A CA 1
ATOM 656 C C . LEU A 1 83 ? 4.505 -6.374 -12.145 1.00 98.12 83 LEU A C 1
ATOM 658 O O . LEU A 1 83 ? 3.759 -7.106 -12.797 1.00 98.12 83 LEU A O 1
ATOM 662 N N . ALA A 1 84 ? 4.052 -5.327 -11.457 1.00 97.94 84 ALA A N 1
ATOM 663 C CA . ALA A 1 84 ? 2.664 -4.910 -11.546 1.00 97.94 84 ALA A CA 1
ATOM 664 C C . ALA A 1 84 ? 2.396 -4.365 -12.955 1.00 97.94 84 ALA A C 1
ATOM 666 O O . ALA A 1 84 ? 3.122 -3.496 -13.446 1.00 97.94 84 ALA A O 1
ATOM 667 N N . ARG A 1 85 ? 1.329 -4.852 -13.596 1.00 98.06 85 ARG A N 1
ATOM 668 C CA . ARG A 1 85 ? 0.788 -4.223 -14.808 1.00 98.06 85 ARG A CA 1
ATOM 669 C C . ARG A 1 85 ? 0.359 -2.782 -14.498 1.00 98.06 85 ARG A C 1
ATOM 671 O O . ARG A 1 85 ? 0.168 -2.416 -13.338 1.00 98.06 85 ARG A O 1
ATOM 678 N N . TRP A 1 86 ? 0.226 -1.950 -15.530 1.00 98.25 86 TRP A N 1
ATOM 679 C CA . TRP A 1 86 ? -0.032 -0.516 -15.355 1.00 98.25 86 TRP A CA 1
ATOM 680 C C . TRP A 1 86 ? -1.333 -0.200 -14.613 1.00 98.25 86 TRP A C 1
ATOM 682 O O . TRP A 1 86 ? -1.359 0.743 -13.831 1.00 98.25 86 TRP A O 1
ATOM 692 N N . ASP A 1 87 ? -2.375 -1.002 -14.803 1.00 98.19 87 ASP A N 1
ATOM 693 C CA . ASP A 1 87 ? -3.621 -0.929 -14.039 1.00 98.19 87 ASP A CA 1
ATOM 694 C C . ASP A 1 87 ? -3.382 -1.169 -12.540 1.00 98.19 87 ASP A C 1
ATOM 696 O O . ASP A 1 87 ? -3.748 -0.326 -11.721 1.00 98.19 87 ASP A O 1
ATOM 700 N N . TYR A 1 88 ? -2.657 -2.222 -12.160 1.00 98.69 88 TYR A N 1
ATOM 701 C CA . TYR A 1 88 ? -2.253 -2.436 -10.766 1.00 98.69 88 TYR A CA 1
ATOM 702 C C . TYR A 1 88 ? -1.328 -1.338 -10.238 1.00 98.69 88 TYR A C 1
ATOM 704 O O . TYR A 1 88 ? -1.467 -0.923 -9.089 1.00 98.69 88 TYR A O 1
ATOM 712 N N . HIS A 1 89 ? -0.421 -0.809 -11.061 1.00 98.81 89 HIS A N 1
ATOM 713 C CA . HIS A 1 89 ? 0.402 0.332 -10.667 1.00 98.81 89 HIS A CA 1
ATOM 714 C C . HIS A 1 89 ? -0.464 1.566 -10.358 1.00 98.81 89 HIS A C 1
ATOM 716 O O . HIS A 1 89 ? -0.262 2.223 -9.336 1.00 98.81 89 HIS A O 1
ATOM 722 N N . THR A 1 90 ? -1.479 1.851 -11.184 1.00 98.69 90 THR A N 1
ATOM 723 C CA . THR A 1 90 ? -2.449 2.918 -10.895 1.00 98.69 90 THR A CA 1
ATOM 724 C C . THR A 1 90 ? -3.290 2.626 -9.655 1.00 98.69 90 THR A C 1
ATOM 726 O O . THR A 1 90 ? -3.522 3.541 -8.866 1.00 98.69 90 THR A O 1
ATOM 729 N N . THR A 1 91 ? -3.668 1.367 -9.413 1.00 98.81 91 THR A N 1
ATOM 730 C CA . THR A 1 91 ? -4.324 0.943 -8.169 1.00 98.81 91 THR A CA 1
ATOM 731 C C . THR A 1 91 ? -3.449 1.259 -6.966 1.00 98.81 91 THR A C 1
ATOM 733 O O . THR A 1 91 ? -3.915 1.927 -6.045 1.00 98.81 91 THR A O 1
ATOM 736 N N . HIS A 1 92 ? -2.163 0.900 -6.995 1.00 98.88 92 HIS A N 1
ATOM 737 C CA . HIS A 1 92 ? -1.269 1.205 -5.885 1.00 98.88 92 HIS A CA 1
ATOM 738 C C . HIS A 1 92 ? -1.144 2.721 -5.640 1.00 98.88 92 HIS A C 1
ATOM 740 O O . HIS A 1 92 ? -1.186 3.178 -4.500 1.00 98.88 92 HIS A O 1
ATOM 746 N N . ILE A 1 93 ? -1.048 3.521 -6.709 1.00 98.81 93 ILE A N 1
ATOM 747 C CA . ILE A 1 93 ? -1.020 4.990 -6.637 1.00 98.81 93 ILE A CA 1
ATOM 748 C C . ILE A 1 93 ? -2.301 5.555 -6.002 1.00 98.81 93 ILE A C 1
ATOM 750 O O . ILE A 1 93 ? -2.229 6.506 -5.219 1.00 98.81 93 ILE A O 1
ATOM 754 N N . ASN A 1 94 ? -3.470 5.019 -6.352 1.00 98.81 94 ASN A N 1
ATOM 755 C CA . ASN A 1 94 ? -4.754 5.458 -5.804 1.00 98.81 94 ASN A CA 1
ATOM 756 C C . ASN A 1 94 ? -4.880 5.083 -4.325 1.00 98.81 94 ASN A C 1
ATOM 758 O O . ASN A 1 94 ? -5.303 5.905 -3.515 1.00 98.81 94 ASN A O 1
ATOM 762 N N . GLN A 1 95 ? -4.440 3.880 -3.961 1.00 98.81 95 GLN A N 1
ATOM 763 C CA . GLN A 1 95 ? -4.467 3.414 -2.581 1.00 98.81 95 GLN A CA 1
ATOM 764 C C . GLN A 1 95 ? -3.534 4.227 -1.677 1.00 98.81 95 GLN A C 1
ATOM 766 O O . GLN A 1 95 ? -3.956 4.661 -0.608 1.00 98.81 95 GLN A O 1
ATOM 77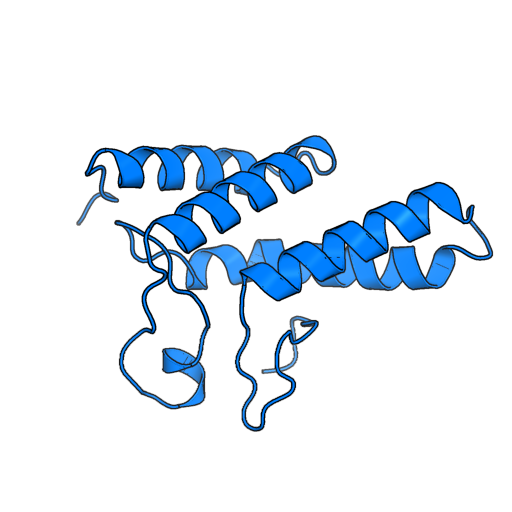1 N N . LEU A 1 96 ? -2.305 4.518 -2.119 1.00 98.75 96 LEU A N 1
ATOM 772 C CA . LEU A 1 96 ? -1.388 5.380 -1.365 1.00 98.75 96 LEU A CA 1
ATOM 773 C C . LEU A 1 96 ? -1.894 6.824 -1.250 1.00 98.75 96 LEU A C 1
ATOM 775 O O . LEU A 1 96 ? -1.636 7.474 -0.242 1.00 98.75 96 LEU A O 1
ATOM 779 N N . GLN A 1 97 ? -2.610 7.337 -2.258 1.00 98.50 97 GLN A N 1
ATOM 780 C CA . GLN A 1 97 ? -3.257 8.651 -2.167 1.00 98.50 97 GLN A CA 1
ATOM 781 C C . GLN A 1 97 ? -4.340 8.679 -1.093 1.00 98.50 97 GLN A C 1
ATOM 783 O O . GLN A 1 97 ? -4.379 9.631 -0.319 1.00 98.50 97 GLN A O 1
ATOM 788 N N . LEU A 1 98 ? -5.184 7.647 -1.041 1.00 98.50 98 LEU A N 1
ATOM 789 C CA . LEU A 1 98 ? -6.243 7.538 -0.042 1.00 98.50 98 LEU A CA 1
ATOM 790 C C . LEU A 1 98 ? -5.668 7.362 1.369 1.00 98.50 98 LEU A C 1
ATOM 792 O O . LEU A 1 98 ? -6.039 8.085 2.284 1.00 98.50 98 LEU A O 1
ATOM 796 N N . LEU A 1 99 ? -4.703 6.458 1.552 1.00 98.19 99 LEU A N 1
ATOM 797 C CA . LEU A 1 99 ? -4.041 6.297 2.851 1.00 98.19 99 LEU A CA 1
ATOM 798 C C . LEU A 1 99 ? -3.308 7.583 3.269 1.00 98.19 99 LEU A C 1
ATOM 800 O O . LEU A 1 99 ? -3.365 7.982 4.428 1.00 98.19 99 LEU A O 1
ATOM 804 N N . GLY A 1 100 ? -2.694 8.288 2.317 1.00 97.81 100 GLY A N 1
ATOM 805 C CA . GLY A 1 100 ? -2.034 9.572 2.551 1.00 97.81 100 GLY A CA 1
ATOM 806 C C . GLY A 1 100 ? -2.973 10.746 2.858 1.00 97.81 100 GLY A C 1
ATOM 807 O O . GLY A 1 100 ? -2.483 11.801 3.258 1.00 97.81 100 GLY A O 1
ATOM 808 N N . SER A 1 101 ? -4.295 10.609 2.674 1.00 97.38 101 SER A N 1
ATOM 809 C CA . SER A 1 101 ? -5.263 11.619 3.133 1.00 97.38 101 SER A CA 1
ATOM 810 C C . SER A 1 101 ? -5.683 11.428 4.590 1.00 97.38 101 SER A C 1
ATOM 812 O O . SER A 1 101 ? -6.279 12.337 5.158 1.00 97.38 101 SER A O 1
ATOM 814 N N . VAL A 1 102 ? -5.381 10.268 5.187 1.00 97.25 102 VAL A N 1
ATOM 815 C CA . VAL A 1 102 ? -5.713 9.936 6.585 1.00 97.25 102 VAL A CA 1
ATOM 816 C C . VAL A 1 102 ? -4.476 9.698 7.469 1.00 97.25 102 VAL A C 1
ATOM 818 O O . VAL A 1 102 ? -4.601 9.636 8.689 1.00 97.25 102 VAL A O 1
ATOM 821 N N . ASP A 1 103 ? -3.281 9.583 6.880 1.00 96.62 103 ASP A N 1
ATOM 822 C CA . ASP A 1 103 ? -1.977 9.543 7.557 1.00 96.62 103 ASP A CA 1
ATOM 823 C C . ASP A 1 103 ? -1.026 10.541 6.871 1.00 96.62 103 ASP A C 1
ATOM 825 O O . ASP A 1 103 ? -0.726 10.430 5.681 1.00 96.62 103 ASP A O 1
ATOM 829 N N . GLU A 1 104 ? -0.540 11.533 7.621 1.00 95.38 104 GLU A N 1
ATOM 830 C CA . GLU A 1 104 ? 0.277 12.629 7.084 1.00 95.38 104 GLU A CA 1
ATOM 831 C C . GLU A 1 104 ? 1.749 12.262 6.822 1.00 95.38 104 GLU A C 1
ATOM 833 O O . GLU A 1 104 ? 2.539 13.134 6.439 1.00 95.38 104 GLU A O 1
ATOM 838 N N . ALA A 1 105 ? 2.146 10.995 7.000 1.00 97.06 105 ALA A N 1
ATOM 839 C CA . ALA A 1 105 ? 3.523 10.560 6.804 1.00 97.06 105 ALA A CA 1
ATOM 840 C C . ALA A 1 105 ? 4.062 10.963 5.408 1.00 97.06 105 ALA A C 1
ATOM 842 O O . ALA A 1 105 ? 3.483 10.579 4.382 1.00 97.06 105 ALA A O 1
ATOM 843 N N . PRO A 1 106 ? 5.212 11.673 5.329 1.00 97.50 106 PRO A N 1
ATOM 844 C CA . PRO A 1 106 ? 5.765 12.170 4.063 1.00 97.50 106 PRO A CA 1
ATOM 845 C C . PRO A 1 106 ? 5.981 11.088 3.001 1.00 97.50 106 PRO A C 1
ATOM 847 O O . PRO A 1 106 ? 5.825 11.352 1.808 1.00 97.50 106 PRO A O 1
ATOM 850 N N . VAL A 1 107 ? 6.261 9.854 3.439 1.00 98.00 107 VAL A N 1
ATOM 851 C CA . VAL A 1 107 ? 6.488 8.694 2.570 1.00 98.00 107 VAL A CA 1
ATOM 852 C C . VAL A 1 107 ? 5.350 8.478 1.568 1.00 98.00 107 VAL A C 1
ATOM 854 O O . VAL A 1 107 ? 5.620 8.209 0.401 1.00 98.00 107 VAL A O 1
ATOM 857 N N . PHE A 1 108 ? 4.084 8.679 1.954 1.00 98.25 108 PHE A N 1
ATOM 858 C CA . PHE A 1 108 ? 2.962 8.513 1.026 1.00 98.25 108 PHE A CA 1
ATOM 859 C C . PHE A 1 108 ? 2.998 9.559 -0.088 1.00 98.25 108 PHE A C 1
ATOM 861 O O . PHE A 1 108 ? 2.918 9.217 -1.268 1.00 98.25 108 PHE A O 1
ATOM 868 N N . LYS A 1 109 ? 3.195 10.833 0.267 1.00 97.81 109 LYS A N 1
ATOM 869 C CA . LYS A 1 109 ? 3.268 11.942 -0.698 1.00 97.81 109 LYS A CA 1
ATOM 870 C C . LYS A 1 109 ? 4.448 11.767 -1.658 1.00 97.81 109 LYS A C 1
ATOM 872 O O . LYS A 1 109 ? 4.301 11.981 -2.863 1.00 97.81 109 LYS A O 1
ATOM 877 N N . GLU A 1 110 ? 5.600 11.346 -1.144 1.00 98.38 110 GLU A N 1
ATOM 878 C CA . GLU A 1 110 ? 6.805 11.097 -1.939 1.00 98.38 110 GLU A CA 1
ATOM 879 C C . GLU A 1 110 ? 6.623 9.944 -2.929 1.00 98.38 110 GLU A C 1
ATOM 881 O O . GLU A 1 110 ? 6.907 10.109 -4.120 1.00 98.38 110 GLU A O 1
ATOM 886 N N . PHE A 1 111 ? 6.109 8.800 -2.467 1.00 98.62 111 PHE A N 1
ATOM 887 C CA . PHE A 1 111 ? 5.875 7.635 -3.321 1.00 98.62 111 PHE A CA 1
ATOM 888 C C . PHE A 1 111 ? 4.781 7.900 -4.350 1.00 98.62 111 PHE A C 1
ATOM 890 O O . PHE A 1 111 ? 4.989 7.613 -5.523 1.00 98.62 111 PHE A O 1
ATOM 897 N N . VAL A 1 112 ? 3.668 8.534 -3.971 1.00 98.69 112 VAL A N 1
ATOM 898 C CA . VAL A 1 112 ? 2.614 8.926 -4.922 1.00 98.69 112 VAL A CA 1
ATOM 899 C C . VAL A 1 112 ? 3.179 9.830 -6.014 1.00 98.69 112 VAL A C 1
ATOM 901 O O . VAL A 1 112 ? 2.928 9.593 -7.197 1.00 98.69 112 VAL A O 1
ATOM 904 N N . LYS A 1 113 ? 3.955 10.859 -5.650 1.00 98.56 113 LYS A N 1
ATOM 905 C CA . LYS A 1 113 ? 4.571 11.771 -6.624 1.00 98.56 113 LYS A CA 1
ATOM 906 C C . LYS A 1 113 ? 5.510 11.018 -7.566 1.00 98.56 113 LYS A C 1
ATOM 908 O O . LYS A 1 113 ? 5.447 11.214 -8.781 1.00 98.56 113 LYS A O 1
ATOM 913 N N . ARG A 1 114 ? 6.370 10.161 -7.012 1.00 98.62 114 ARG A N 1
ATOM 914 C CA . ARG A 1 114 ? 7.347 9.384 -7.777 1.00 98.62 114 ARG A CA 1
ATOM 915 C C . ARG A 1 114 ? 6.663 8.377 -8.704 1.00 98.62 114 ARG A C 1
ATOM 917 O O . ARG A 1 114 ? 6.941 8.390 -9.898 1.00 98.62 114 ARG A O 1
ATOM 924 N N . TRP A 1 115 ? 5.710 7.597 -8.210 1.00 98.75 115 TRP A N 1
ATOM 925 C CA . TRP A 1 115 ? 4.989 6.594 -8.997 1.00 98.75 115 TRP A CA 1
ATOM 926 C C . TRP A 1 115 ? 4.108 7.218 -10.082 1.00 98.75 115 TRP A C 1
ATOM 928 O O . TRP A 1 115 ? 4.112 6.754 -11.218 1.00 98.75 115 TRP A O 1
ATOM 938 N N . LYS A 1 116 ? 3.463 8.364 -9.819 1.00 98.75 116 LYS A N 1
ATOM 939 C CA . LYS A 1 116 ? 2.775 9.127 -10.879 1.00 98.75 116 LYS A CA 1
ATOM 940 C C . LYS A 1 116 ? 3.712 9.545 -12.016 1.00 98.75 116 LYS A C 1
ATOM 942 O O . LYS A 1 116 ? 3.262 9.639 -13.156 1.00 98.75 116 LYS A O 1
ATOM 947 N N . SER A 1 117 ? 4.994 9.799 -11.740 1.00 98.69 117 SER A N 1
ATOM 948 C CA . SER A 1 117 ? 5.962 10.124 -12.795 1.00 98.69 117 SER A CA 1
ATOM 949 C C . SER A 1 117 ? 6.254 8.930 -13.712 1.00 98.69 117 SER A C 1
ATOM 951 O O . SER A 1 117 ? 6.468 9.126 -14.908 1.00 98.69 117 SER A O 1
ATOM 953 N N . TYR A 1 118 ? 6.182 7.700 -13.192 1.00 98.69 118 TYR A N 1
ATOM 954 C CA . TYR A 1 118 ? 6.449 6.472 -13.948 1.00 98.69 118 TYR A CA 1
ATOM 955 C C . TYR A 1 118 ? 5.417 6.240 -15.054 1.00 98.69 118 TYR A C 1
ATOM 957 O O . TYR A 1 118 ? 5.783 5.826 -16.150 1.00 98.69 118 TYR A O 1
ATOM 965 N N . LEU A 1 119 ? 4.161 6.653 -14.831 1.00 97.75 119 LEU A N 1
ATOM 966 C CA . LEU A 1 119 ? 3.096 6.643 -15.847 1.00 97.75 119 LEU A CA 1
ATOM 967 C C . LEU A 1 119 ? 3.434 7.463 -17.105 1.00 97.75 119 LEU A C 1
ATOM 969 O O . LEU A 1 119 ? 2.817 7.277 -18.148 1.00 97.75 119 LEU A O 1
ATOM 973 N N . LYS A 1 120 ? 4.392 8.393 -17.009 1.00 97.75 120 LYS A N 1
ATOM 974 C CA . LYS A 1 120 ? 4.843 9.261 -18.108 1.00 97.75 120 LYS A CA 1
ATOM 975 C C . LYS A 1 120 ? 6.286 8.965 -18.530 1.00 97.75 120 LYS A C 1
ATOM 977 O O . LYS A 1 120 ? 6.955 9.837 -19.075 1.00 97.75 120 LYS A O 1
ATOM 982 N N . GLY A 1 121 ? 6.788 7.766 -18.232 1.00 96.94 121 GLY A N 1
ATOM 983 C CA . GLY A 1 121 ? 8.159 7.359 -18.550 1.00 96.94 121 GLY A CA 1
ATOM 984 C C . GLY A 1 121 ? 9.228 7.940 -17.620 1.00 96.94 121 GLY A C 1
ATOM 985 O O . GLY A 1 121 ? 10.417 7.803 -17.903 1.00 96.94 121 GLY A O 1
ATOM 986 N N . GLY A 1 122 ? 8.837 8.574 -16.508 1.00 97.50 122 GLY A N 1
ATOM 987 C CA . GLY A 1 122 ? 9.769 8.986 -15.463 1.00 97.50 122 GLY A CA 1
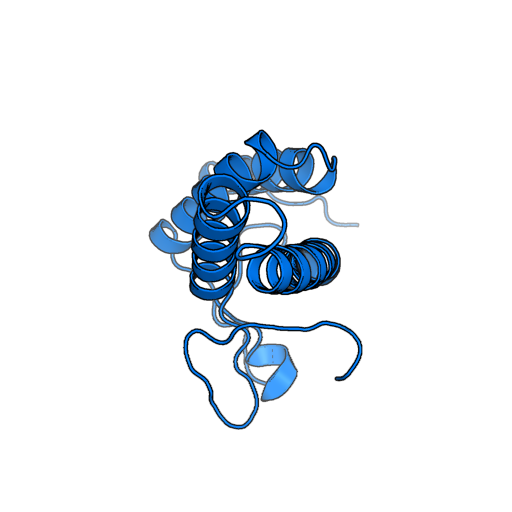ATOM 988 C C . GLY A 1 122 ? 10.524 7.787 -14.886 1.00 97.50 122 GLY A C 1
ATOM 989 O O . GLY A 1 122 ? 10.005 6.673 -14.832 1.00 97.50 122 GLY A O 1
ATOM 990 N N . ARG A 1 123 ? 11.766 8.011 -14.453 1.00 97.62 123 ARG A N 1
ATOM 991 C CA . ARG A 1 123 ? 12.621 6.989 -13.836 1.00 97.62 123 ARG A CA 1
ATOM 992 C C . ARG A 1 123 ? 13.350 7.593 -12.642 1.00 97.62 123 ARG A C 1
ATOM 994 O O . ARG A 1 123 ? 13.653 8.787 -12.635 1.00 97.62 123 ARG A O 1
ATOM 1001 N N . ALA A 1 124 ? 13.627 6.781 -11.629 1.00 97.38 124 ALA A N 1
ATOM 1002 C CA . ALA A 1 124 ? 14.557 7.144 -10.572 1.00 97.38 124 ALA A CA 1
ATOM 1003 C C . ALA A 1 124 ? 15.940 7.421 -11.182 1.00 97.38 124 ALA A C 1
ATOM 1005 O O . ALA A 1 124 ? 16.324 6.807 -12.180 1.00 97.38 124 ALA A O 1
ATOM 1006 N N . LYS A 1 125 ? 16.677 8.368 -10.594 1.00 95.88 125 LYS A N 1
ATOM 1007 C CA . LYS A 1 125 ? 18.046 8.668 -11.025 1.00 95.88 125 LYS A CA 1
ATOM 1008 C C . LYS A 1 125 ? 18.922 7.431 -10.824 1.00 95.88 125 LYS A C 1
ATOM 1010 O O . LYS A 1 125 ? 18.818 6.779 -9.788 1.00 95.88 125 LYS A O 1
ATOM 1015 N N . HIS A 1 126 ? 19.776 7.144 -11.799 1.00 93.12 126 HIS A N 1
ATOM 1016 C CA . HIS A 1 126 ? 20.879 6.205 -11.625 1.00 93.12 126 HIS A CA 1
ATOM 1017 C C . HIS A 1 126 ? 22.104 6.951 -11.073 1.00 93.12 126 HIS A C 1
ATOM 1019 O O . HIS A 1 126 ? 22.161 8.184 -11.137 1.00 93.12 126 HIS A O 1
ATOM 1025 N N . ASN A 1 127 ? 23.033 6.201 -10.483 1.00 90.38 127 ASN A N 1
ATOM 1026 C CA . ASN A 1 127 ? 24.339 6.698 -10.055 1.00 90.38 127 ASN A CA 1
ATOM 1027 C C . ASN A 1 127 ? 25.303 6.892 -11.232 1.00 90.38 127 ASN A C 1
ATOM 1029 O O . ASN A 1 127 ? 24.950 6.503 -12.374 1.00 90.38 127 ASN A O 1
#

Foldseek 3Di:
DPQADFDAPDVDVV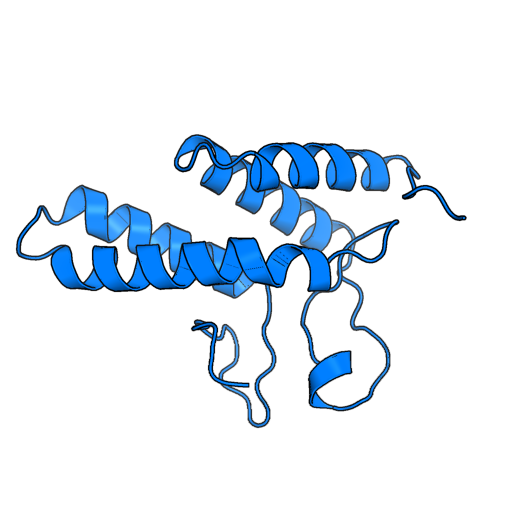GWAFPLVRLVLLVVLVVQLVPVPCPRSVVSVVCNVRSVVRCLVCVVVQDPQQFGARTDCCVVVVDDTRGDDVVVRVSNLVSLVVVCVVDVP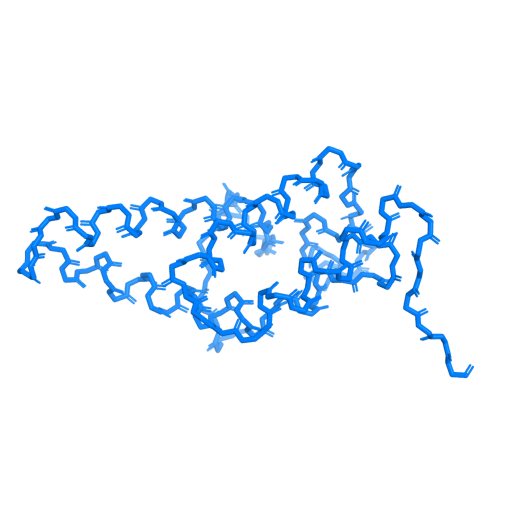VSSVVCNVSSVVSVVVGGHDDD